Protein AF-J3N7E2-F1 (afdb_monomer_lite)

Organism: Oryza brachyantha (NCBI:txid4533)

Foldseek 3Di:
DQAAEDAPAQDADEEADDLCVLVSVNHNYYHDHNYHYDDDDHVSPDPPDD

Radius of gyration: 11.46 Å; chains: 1; bounding box: 26×29×23 Å

pLDDT: mean 91.07, std 14.26, range [39.06, 98.56]

Structure (mmCIF, N/CA/C/O backbone):
data_AF-J3N7E2-F1
#
_entry.id   AF-J3N7E2-F1
#
loop_
_atom_site.group_PDB
_atom_site.id
_atom_site.type_symbol
_atom_site.label_atom_id
_atom_site.label_alt_id
_atom_site.label_comp_id
_atom_site.label_asym_id
_atom_site.label_entity_id
_atom_site.label_seq_id
_atom_site.pdbx_PDB_ins_code
_atom_site.Cartn_x
_atom_site.Cartn_y
_atom_site.Cartn_z
_atom_site.occupancy
_atom_site.B_iso_or_equiv
_atom_site.auth_seq_id
_atom_site.auth_comp_id
_atom_site.auth_asym_id
_atom_site.auth_atom_id
_atom_site.pdbx_PDB_model_num
ATOM 1 N N . MET A 1 1 ? 4.449 15.586 -11.394 1.00 80.62 1 MET A N 1
ATOM 2 C CA . MET A 1 1 ? 5.328 14.765 -10.534 1.00 80.62 1 MET A CA 1
ATOM 3 C C . MET A 1 1 ? 4.621 13.443 -10.288 1.00 80.62 1 MET A C 1
ATOM 5 O O . MET A 1 1 ? 3.445 13.498 -9.946 1.00 80.62 1 MET A O 1
ATOM 9 N N . PRO A 1 2 ? 5.259 12.295 -10.543 1.00 93.12 2 PRO A N 1
ATOM 10 C CA . PRO A 1 2 ? 4.628 10.993 -10.344 1.00 93.12 2 PRO A CA 1
ATOM 11 C C . PRO A 1 2 ? 4.465 10.666 -8.847 1.00 93.12 2 PRO A C 1
ATOM 13 O O . PRO A 1 2 ? 5.249 11.145 -8.024 1.00 93.12 2 PRO A O 1
ATOM 16 N N . LEU A 1 3 ? 3.446 9.875 -8.492 1.00 94.94 3 LEU A N 1
ATOM 17 C CA . LEU A 1 3 ? 3.154 9.495 -7.104 1.00 94.94 3 LEU A CA 1
ATOM 18 C C . LEU A 1 3 ? 4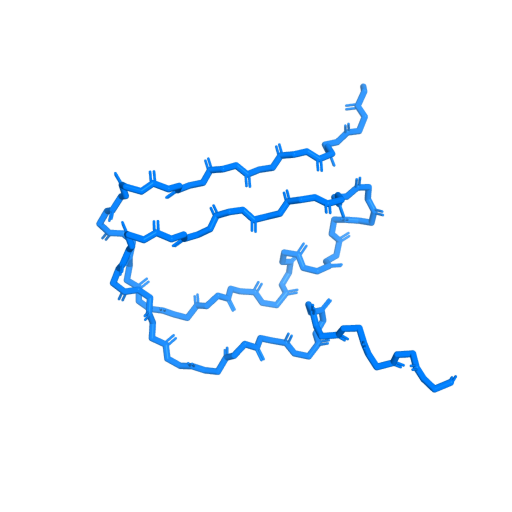.146 8.428 -6.632 1.00 94.94 3 LEU A C 1
ATOM 20 O O . LEU A 1 3 ? 4.161 7.330 -7.180 1.00 94.94 3 LEU A O 1
ATOM 24 N N . GLN A 1 4 ? 4.948 8.747 -5.620 1.00 96.25 4 GLN A N 1
ATOM 25 C CA . GLN A 1 4 ? 5.973 7.835 -5.093 1.00 96.25 4 GLN A CA 1
ATOM 26 C C . GLN A 1 4 ? 5.588 7.226 -3.745 1.00 96.25 4 GLN A C 1
ATOM 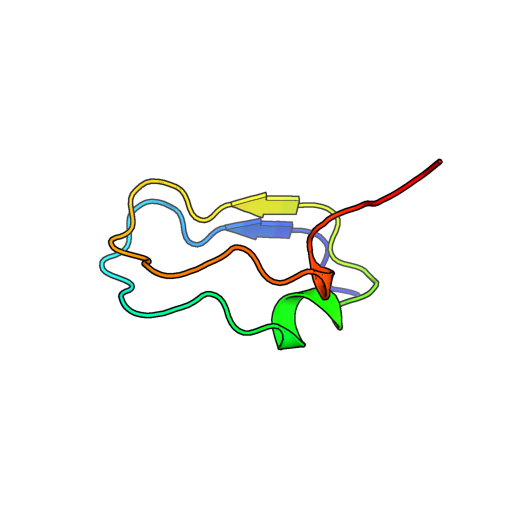28 O O . GLN A 1 4 ? 5.917 6.080 -3.464 1.00 96.25 4 GLN A O 1
ATOM 33 N N . PHE A 1 5 ? 4.850 7.970 -2.925 1.00 96.50 5 PHE A N 1
ATOM 34 C CA . PHE A 1 5 ? 4.513 7.575 -1.564 1.00 96.50 5 PHE A CA 1
ATOM 35 C C . PHE A 1 5 ? 3.011 7.720 -1.335 1.00 96.50 5 PHE A C 1
ATOM 37 O O . PHE A 1 5 ? 2.456 8.799 -1.547 1.00 96.50 5 PHE A O 1
ATOM 44 N N . LEU A 1 6 ? 2.369 6.646 -0.878 1.00 96.50 6 LEU A N 1
ATOM 45 C CA . LEU A 1 6 ? 0.974 6.640 -0.457 1.00 96.50 6 LEU A CA 1
ATOM 46 C C . LEU A 1 6 ? 0.874 6.040 0.946 1.00 96.50 6 LEU A C 1
ATOM 48 O O . LEU A 1 6 ? 1.169 4.864 1.149 1.00 96.50 6 LEU A O 1
ATOM 52 N N . SER A 1 7 ? 0.435 6.848 1.908 1.00 97.81 7 SER A N 1
ATOM 53 C CA . SER A 1 7 ? 0.120 6.394 3.262 1.00 97.81 7 SER A CA 1
ATOM 54 C C . SER A 1 7 ? -1.372 6.532 3.514 1.00 97.81 7 SER A C 1
ATOM 56 O O . SER A 1 7 ? -1.921 7.626 3.401 1.00 97.81 7 SER A O 1
ATOM 58 N N . LEU A 1 8 ? -2.003 5.419 3.868 1.00 97.75 8 LEU A N 1
ATOM 59 C CA . LEU A 1 8 ? -3.380 5.328 4.354 1.00 97.75 8 LEU A CA 1
ATOM 60 C C . LEU A 1 8 ? -3.408 4.740 5.772 1.00 97.75 8 LEU A C 1
ATOM 62 O O . LEU A 1 8 ? -4.412 4.170 6.196 1.00 97.75 8 LEU A O 1
ATOM 66 N N . THR A 1 9 ? -2.293 4.854 6.494 1.00 98.38 9 THR A N 1
ATOM 67 C CA . THR A 1 9 ? -2.150 4.396 7.876 1.00 98.38 9 THR A CA 1
ATOM 68 C C . THR A 1 9 ? -3.227 5.005 8.776 1.00 98.38 9 THR A C 1
ATOM 70 O O . THR A 1 9 ? -3.586 6.165 8.586 1.00 98.38 9 THR A O 1
ATOM 73 N N . GLU A 1 10 ? -3.723 4.235 9.748 1.00 98.50 10 GLU A N 1
ATOM 74 C CA . GLU A 1 10 ? -4.701 4.689 10.760 1.00 98.50 10 GLU A CA 1
ATOM 75 C C . GLU A 1 10 ? -6.033 5.162 10.166 1.00 98.50 10 GLU A C 1
ATOM 77 O O . GLU A 1 10 ? -6.551 6.231 10.482 1.00 98.50 10 GLU A O 1
ATOM 82 N N . ASN A 1 11 ? -6.615 4.334 9.301 1.00 98.31 11 ASN A N 1
ATOM 83 C CA . ASN A 1 11 ? -7.960 4.550 8.784 1.00 98.31 11 ASN A CA 1
ATOM 84 C C . ASN A 1 11 ? -8.871 3.367 9.128 1.00 98.31 11 ASN A C 1
ATOM 86 O O . ASN A 1 11 ? -8.464 2.356 9.693 1.00 98.31 11 ASN A O 1
ATOM 90 N N . SER A 1 12 ? -10.153 3.504 8.798 1.00 98.50 12 SER A N 1
ATOM 91 C CA . SER A 1 12 ? -11.141 2.429 8.944 1.00 98.50 12 SER A CA 1
ATOM 92 C C . SER A 1 12 ? -11.429 1.724 7.613 1.00 98.50 12 SER A C 1
ATOM 94 O O . SER A 1 12 ? -12.566 1.328 7.362 1.00 98.50 12 SER A O 1
ATOM 96 N N . LEU A 1 13 ? -10.432 1.600 6.726 1.00 98.38 13 LEU A N 1
ATOM 97 C CA . LEU A 1 13 ? -10.618 0.921 5.439 1.00 98.38 13 LEU A CA 1
ATOM 98 C C . LEU A 1 13 ? -10.890 -0.570 5.666 1.00 98.38 13 LEU A C 1
ATOM 100 O O . LEU A 1 13 ? -10.243 -1.200 6.500 1.00 98.38 13 LEU A O 1
ATOM 104 N N . THR A 1 14 ? -11.840 -1.117 4.911 1.00 98.38 14 THR A N 1
ATOM 105 C CA . THR A 1 14 ? -12.268 -2.524 4.950 1.00 98.38 14 THR A CA 1
ATOM 106 C C . THR A 1 14 ? -12.239 -3.116 3.541 1.00 98.38 14 THR A C 1
ATOM 108 O O . THR A 1 14 ? -12.075 -2.385 2.563 1.00 98.38 14 THR A O 1
ATOM 111 N N . GLY A 1 15 ? -12.412 -4.434 3.423 1.00 97.88 15 GLY A N 1
ATOM 112 C CA . GLY A 1 15 ? -12.353 -5.129 2.134 1.00 97.88 15 GLY A CA 1
ATOM 113 C C . GLY A 1 15 ? -10.919 -5.411 1.680 1.00 97.88 15 GLY A C 1
ATOM 114 O O . GLY A 1 15 ? -9.993 -5.377 2.486 1.00 97.88 15 GLY A O 1
ATOM 115 N N . GLU A 1 16 ? -10.752 -5.741 0.402 1.00 98.00 16 GLU A N 1
ATOM 116 C CA . GLU A 1 16 ? -9.468 -6.173 -0.162 1.00 98.00 16 GLU A CA 1
ATOM 117 C C . GLU A 1 16 ? -8.643 -5.011 -0.718 1.00 98.00 16 GLU A C 1
ATOM 119 O O . GLU A 1 16 ? -9.177 -3.966 -1.097 1.00 98.00 16 GLU A O 1
ATOM 124 N N . ILE A 1 17 ? -7.325 -5.204 -0.811 1.00 97.06 17 ILE A N 1
ATOM 125 C CA . ILE A 1 17 ? -6.448 -4.263 -1.511 1.00 97.06 17 ILE A CA 1
ATOM 126 C C . ILE A 1 17 ? -6.697 -4.429 -3.016 1.00 97.06 17 ILE A C 1
ATOM 128 O O . ILE A 1 17 ? -6.509 -5.523 -3.545 1.00 97.06 17 ILE A O 1
ATOM 132 N N . PRO A 1 18 ? -7.088 -3.377 -3.750 1.00 96.12 18 PRO A N 1
ATOM 133 C CA . PRO A 1 18 ? -7.321 -3.511 -5.177 1.00 96.12 18 PRO A CA 1
ATOM 134 C C . PRO A 1 18 ? -5.998 -3.698 -5.932 1.00 96.12 18 PRO A C 1
ATOM 136 O O . PRO A 1 18 ? -5.058 -2.918 -5.775 1.00 96.12 18 PRO A O 1
ATOM 139 N N . ALA A 1 19 ? -5.945 -4.695 -6.822 1.00 95.06 19 ALA A N 1
ATOM 140 C CA . ALA A 1 19 ? -4.755 -5.004 -7.626 1.00 95.06 19 ALA A CA 1
ATOM 141 C C . ALA A 1 19 ? -4.275 -3.829 -8.498 1.00 95.06 19 ALA A C 1
ATOM 143 O O . ALA A 1 19 ? -3.094 -3.751 -8.840 1.00 95.06 19 ALA A O 1
ATOM 144 N N . SER A 1 20 ? -5.169 -2.885 -8.817 1.00 95.69 20 SER A N 1
ATOM 145 C CA . SER A 1 20 ? -4.852 -1.660 -9.555 1.00 95.69 20 SER A CA 1
ATOM 146 C C . SER A 1 20 ? -3.845 -0.752 -8.845 1.00 95.69 20 SER A C 1
ATOM 148 O O . SER A 1 20 ? -3.203 0.050 -9.519 1.00 95.69 20 SER A O 1
ATOM 150 N N . VAL A 1 21 ? -3.645 -0.886 -7.527 1.00 94.31 21 VAL A N 1
ATOM 151 C CA . VAL A 1 21 ? -2.595 -0.144 -6.807 1.00 94.31 21 VAL A CA 1
ATOM 152 C C . VAL A 1 21 ? -1.202 -0.518 -7.324 1.00 94.31 21 VAL A C 1
ATOM 154 O O . VAL A 1 21 ? -0.347 0.356 -7.438 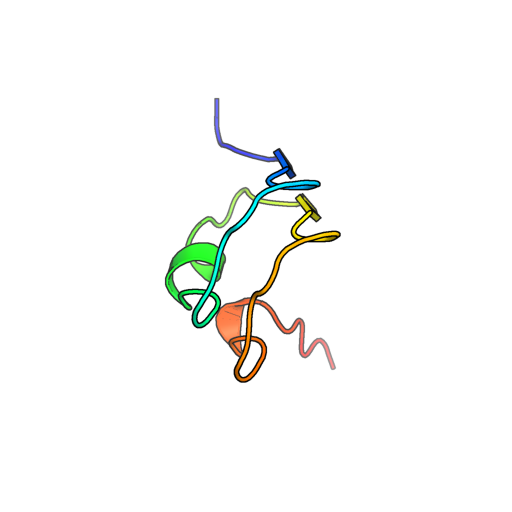1.00 94.31 21 VAL A O 1
ATOM 157 N N . GLY A 1 22 ? -0.997 -1.773 -7.742 1.00 91.12 22 GLY A N 1
ATOM 158 C CA . GLY A 1 22 ? 0.250 -2.218 -8.376 1.00 91.12 22 GLY A CA 1
ATOM 159 C C . GLY A 1 22 ? 0.497 -1.626 -9.771 1.00 91.12 22 GLY A C 1
ATOM 160 O O . GLY A 1 22 ? 1.622 -1.659 -10.259 1.00 91.12 22 GLY A O 1
ATOM 161 N N . ASN A 1 23 ? -0.511 -1.015 -10.408 1.00 94.56 23 ASN A N 1
ATOM 162 C CA . ASN A 1 23 ? -0.339 -0.348 -11.707 1.00 94.56 23 ASN A CA 1
ATOM 163 C C . ASN A 1 23 ? 0.282 1.053 -11.582 1.00 94.56 23 ASN A C 1
ATOM 165 O O . ASN A 1 23 ? 0.602 1.680 -12.595 1.00 94.56 23 ASN A O 1
ATOM 169 N N . ILE A 1 24 ? 0.442 1.571 -10.361 1.00 94.31 24 ILE A N 1
ATOM 170 C CA . ILE A 1 24 ? 1.096 2.856 -10.114 1.00 94.31 24 ILE A CA 1
ATOM 171 C C . ILE A 1 24 ? 2.609 2.622 -10.158 1.00 94.31 24 ILE A C 1
ATOM 173 O O . ILE A 1 24 ? 3.263 2.492 -9.130 1.00 94.31 24 ILE A O 1
ATOM 177 N N . SER A 1 25 ? 3.172 2.571 -11.367 1.00 91.88 25 SER A N 1
ATOM 178 C CA . SER A 1 25 ? 4.574 2.189 -11.613 1.00 91.88 25 SER A CA 1
ATOM 179 C C . SER A 1 25 ? 5.619 3.078 -10.933 1.00 91.88 25 SER A C 1
ATOM 181 O O . SER A 1 25 ? 6.775 2.686 -10.800 1.00 91.88 25 SER A O 1
ATOM 183 N N . SER A 1 26 ? 5.234 4.281 -10.512 1.00 95.44 26 SER A N 1
ATOM 184 C CA . SER A 1 26 ? 6.096 5.192 -9.766 1.00 95.44 26 SER A CA 1
ATOM 185 C C . SER A 1 26 ? 6.059 5.002 -8.253 1.00 95.44 26 SER A C 1
ATOM 187 O O . SER A 1 26 ? 6.865 5.625 -7.563 1.00 95.44 26 SER A O 1
ATOM 189 N N . LEU A 1 27 ? 5.108 4.220 -7.733 1.00 94.44 27 LEU A N 1
ATOM 190 C CA . LEU A 1 27 ? 4.897 4.049 -6.303 1.00 94.44 27 LEU A CA 1
ATOM 191 C C . LEU A 1 27 ? 6.018 3.186 -5.720 1.00 94.44 27 LEU A C 1
ATOM 193 O O . LEU A 1 27 ? 6.172 2.024 -6.083 1.00 94.44 27 LEU A O 1
ATOM 197 N N . SER A 1 28 ? 6.798 3.760 -4.809 1.00 93.31 28 SER A N 1
ATOM 198 C CA . SER A 1 28 ? 7.882 3.078 -4.098 1.00 93.31 28 SER A CA 1
ATOM 199 C C . SER A 1 28 ? 7.481 2.644 -2.691 1.00 93.31 28 SER A C 1
ATOM 201 O O . SER A 1 28 ? 8.049 1.691 -2.164 1.00 93.31 28 SER A O 1
ATOM 203 N N . SER A 1 29 ? 6.489 3.312 -2.097 1.00 94.44 29 SER A N 1
ATOM 204 C CA . SER A 1 29 ? 6.025 3.030 -0.740 1.00 94.44 29 SER A CA 1
ATOM 205 C C . SER A 1 29 ? 4.508 3.106 -0.637 1.00 94.44 29 SER A C 1
ATOM 207 O O . SER A 1 29 ? 3.898 4.133 -0.947 1.00 94.44 29 SER A O 1
ATOM 209 N N . LEU A 1 30 ? 3.921 2.030 -0.117 1.00 95.81 30 LEU A N 1
ATOM 210 C CA . LEU A 1 30 ? 2.506 1.916 0.209 1.00 95.81 30 LEU A CA 1
ATOM 211 C C . LEU A 1 30 ? 2.362 1.507 1.680 1.00 95.81 30 LEU A C 1
ATOM 213 O O . LEU A 1 30 ? 2.719 0.390 2.048 1.00 95.81 30 LEU A O 1
ATOM 217 N N . LEU A 1 31 ? 1.845 2.402 2.523 1.00 97.50 31 LEU A N 1
ATOM 218 C CA . LEU A 1 31 ? 1.592 2.126 3.939 1.00 97.50 31 LEU A CA 1
ATOM 219 C C . LEU A 1 31 ? 0.088 1.982 4.179 1.00 97.50 31 LEU A C 1
ATOM 221 O O . LEU A 1 31 ? -0.669 2.929 3.981 1.00 97.50 31 LEU A O 1
ATOM 225 N N . LEU A 1 32 ? -0.333 0.790 4.604 1.00 97.38 32 LEU A N 1
ATOM 226 C CA . LEU A 1 32 ? -1.739 0.437 4.858 1.00 97.38 32 LEU A CA 1
ATOM 227 C C . LEU A 1 32 ? -1.982 -0.031 6.300 1.00 97.38 32 LEU A C 1
ATOM 229 O O . LEU A 1 32 ? -3.047 -0.563 6.613 1.00 97.38 32 LEU A O 1
ATOM 233 N N . THR A 1 33 ? -0.993 0.118 7.181 1.00 96.88 33 THR A N 1
ATOM 234 C CA . THR A 1 33 ? -1.058 -0.385 8.557 1.00 96.88 33 THR A CA 1
ATOM 235 C C . THR A 1 33 ? -2.187 0.279 9.344 1.00 96.88 33 THR A C 1
ATOM 237 O O . THR A 1 33 ? -2.611 1.388 9.032 1.00 96.88 33 THR A O 1
ATOM 240 N N . GLN A 1 34 ? -2.684 -0.395 10.385 1.00 98.31 34 GLN A N 1
ATOM 241 C CA . GLN A 1 34 ? -3.778 0.126 11.219 1.00 98.31 34 GLN A CA 1
ATOM 242 C C . GLN A 1 34 ? -5.047 0.434 10.396 1.00 98.31 34 GLN A C 1
ATOM 244 O O . GLN A 1 34 ? -5.609 1.521 10.475 1.00 98.31 34 GLN A O 1
ATOM 249 N N . ASN A 1 35 ? -5.463 -0.540 9.583 1.00 98.56 35 ASN A N 1
ATOM 250 C CA . ASN A 1 35 ? -6.756 -0.599 8.898 1.00 98.56 35 ASN A CA 1
ATOM 251 C C . ASN A 1 35 ? -7.427 -1.953 9.182 1.00 98.56 35 ASN A C 1
ATOM 253 O O . ASN A 1 35 ? -6.829 -2.832 9.803 1.00 98.56 35 ASN A O 1
ATOM 257 N N . TYR A 1 36 ? -8.643 -2.141 8.675 1.00 98.50 36 TYR A N 1
ATOM 258 C CA . TYR A 1 36 ? -9.418 -3.384 8.761 1.00 98.50 36 TYR A CA 1
ATOM 259 C C . TYR A 1 36 ? -9.496 -4.100 7.401 1.00 98.50 36 TYR A C 1
ATOM 261 O O . TYR A 1 36 ? -10.513 -4.707 7.058 1.00 98.50 36 TYR A O 1
ATOM 269 N N . LEU A 1 37 ? -8.434 -3.985 6.596 1.00 98.00 37 LEU A N 1
ATOM 270 C CA . LEU A 1 37 ? -8.329 -4.657 5.303 1.00 98.00 37 LEU A CA 1
ATOM 271 C C . LEU A 1 37 ? -8.262 -6.178 5.503 1.00 98.00 37 LEU A C 1
ATOM 273 O O . LEU A 1 37 ? -7.668 -6.675 6.458 1.00 98.00 37 LEU A O 1
ATOM 277 N N . GLN A 1 38 ? -8.876 -6.910 4.585 1.00 96.81 38 GLN A N 1
ATOM 278 C CA . GLN A 1 38 ? -9.038 -8.364 4.596 1.00 96.81 38 GLN A CA 1
ATOM 279 C C . GLN A 1 38 ? -8.718 -8.942 3.206 1.00 96.81 38 GLN A C 1
ATOM 281 O O . GLN A 1 38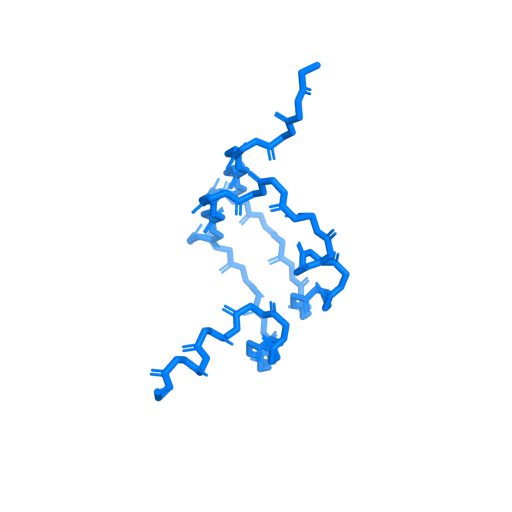 ? -8.512 -8.191 2.258 1.00 96.81 38 GLN A O 1
ATOM 286 N N . GLY A 1 39 ? -8.671 -10.269 3.073 1.00 95.50 39 GLY A N 1
ATOM 287 C CA . GLY A 1 39 ? -8.313 -10.937 1.813 1.00 95.50 39 GLY A CA 1
ATOM 288 C C . GLY A 1 39 ? -6.803 -11.085 1.601 1.00 95.50 39 GLY A C 1
ATOM 289 O O . GLY A 1 39 ? -6.009 -10.919 2.528 1.00 95.50 39 GLY A O 1
ATOM 290 N N . SER A 1 40 ? -6.403 -11.465 0.387 1.00 94.69 40 SER A N 1
ATOM 291 C CA . SER A 1 40 ? -4.998 -11.683 0.018 1.00 94.69 40 SER A CA 1
ATOM 292 C C . SER A 1 40 ? -4.319 -10.402 -0.461 1.00 94.69 40 SER A C 1
ATOM 294 O O . SER A 1 40 ? -4.954 -9.524 -1.042 1.00 94.69 40 SER A O 1
ATOM 296 N N . ILE A 1 41 ? -3.000 -10.324 -0.284 1.00 92.81 41 ILE A N 1
ATOM 297 C CA . ILE A 1 41 ? -2.188 -9.294 -0.940 1.00 92.81 41 ILE A CA 1
ATOM 298 C C . ILE A 1 41 ? -2.205 -9.578 -2.452 1.00 92.81 41 ILE A C 1
ATOM 300 O O . ILE A 1 41 ? -1.874 -10.699 -2.836 1.00 92.81 41 ILE A O 1
ATOM 304 N N . PRO A 1 42 ? -2.582 -8.612 -3.309 1.00 92.81 42 PRO A N 1
ATOM 305 C CA . PRO A 1 42 ? -2.532 -8.788 -4.755 1.00 92.81 42 PRO A CA 1
ATOM 306 C C . PRO A 1 42 ? -1.125 -9.121 -5.248 1.00 92.81 42 PRO A C 1
ATOM 308 O O . PRO A 1 42 ? -0.171 -8.440 -4.872 1.00 92.81 42 PRO A O 1
ATOM 311 N N . ASP A 1 43 ? -1.009 -10.074 -6.174 1.00 92.56 43 ASP A N 1
ATOM 312 C CA . ASP A 1 43 ? 0.272 -10.441 -6.799 1.00 92.56 43 ASP A CA 1
ATOM 313 C C . ASP A 1 43 ? 0.959 -9.249 -7.483 1.00 92.56 43 ASP A C 1
ATOM 315 O O . ASP A 1 43 ? 2.180 -9.190 -7.557 1.00 92.56 43 ASP A O 1
ATOM 319 N N . THR A 1 44 ? 0.188 -8.245 -7.915 1.00 91.56 44 THR A N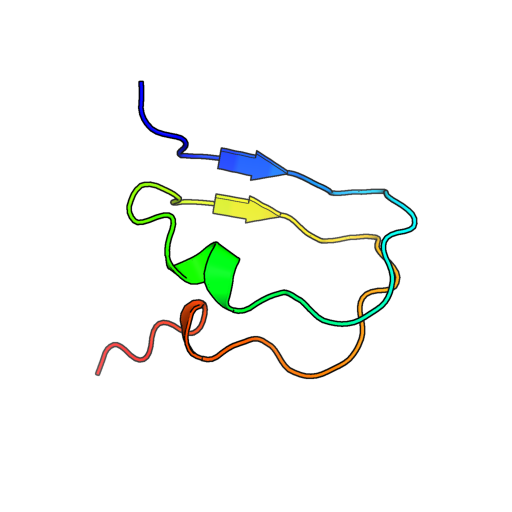 1
ATOM 320 C CA . THR A 1 44 ? 0.716 -6.994 -8.484 1.00 91.56 44 THR A CA 1
ATOM 321 C C . THR A 1 44 ? 1.517 -6.149 -7.486 1.00 91.56 44 THR A C 1
ATOM 323 O O . THR A 1 44 ? 2.233 -5.243 -7.903 1.00 91.56 44 THR A O 1
ATOM 326 N N . LEU A 1 45 ? 1.401 -6.424 -6.182 1.00 87.31 45 LEU A N 1
ATOM 327 C CA . LEU A 1 45 ? 2.186 -5.809 -5.107 1.00 87.31 45 LEU A CA 1
ATOM 328 C C . LEU A 1 45 ? 3.282 -6.740 -4.569 1.00 87.31 45 LEU A C 1
ATOM 330 O O . LEU A 1 45 ? 4.130 -6.300 -3.792 1.00 87.31 45 LEU A O 1
ATOM 334 N N . ILE A 1 46 ? 3.276 -8.017 -4.960 1.00 79.38 46 ILE A N 1
ATOM 335 C CA . ILE A 1 46 ? 4.282 -8.989 -4.545 1.00 79.38 46 ILE A CA 1
ATOM 336 C C . ILE A 1 46 ? 5.436 -8.926 -5.541 1.00 79.38 46 ILE A C 1
ATOM 338 O O . ILE A 1 46 ? 5.318 -9.298 -6.705 1.00 79.38 46 ILE A O 1
ATOM 342 N N . ILE A 1 47 ? 6.594 -8.475 -5.069 1.00 60.81 47 ILE A N 1
ATOM 343 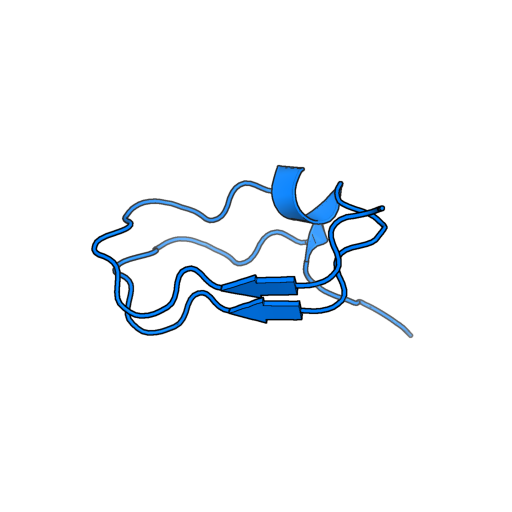C CA . ILE A 1 47 ? 7.823 -8.505 -5.855 1.00 60.81 47 ILE A CA 1
ATOM 344 C C . ILE A 1 47 ? 8.355 -9.944 -5.824 1.00 60.81 47 ILE A C 1
ATOM 346 O O . ILE A 1 47 ? 9.139 -10.302 -4.948 1.00 60.81 47 ILE A O 1
ATOM 350 N N . THR A 1 48 ? 7.944 -10.799 -6.764 1.00 42.19 48 THR A N 1
ATOM 351 C CA . THR A 1 48 ? 8.678 -12.047 -7.030 1.00 42.19 48 THR A CA 1
ATOM 352 C C . THR A 1 48 ? 9.877 -11.731 -7.919 1.00 42.19 48 THR A C 1
ATOM 354 O O . THR A 1 48 ? 9.872 -12.006 -9.117 1.00 42.19 48 THR A O 1
ATOM 357 N N . SER A 1 49 ? 10.904 -11.105 -7.348 1.00 39.34 49 SER A N 1
ATOM 358 C CA . SER A 1 49 ? 12.241 -11.105 -7.938 1.00 39.34 49 SER A CA 1
ATOM 359 C C . SER A 1 49 ? 12.952 -12.389 -7.509 1.00 39.34 49 SER A C 1
ATOM 361 O O . SER A 1 49 ? 13.429 -12.476 -6.375 1.00 39.34 49 SER A O 1
ATOM 363 N N . LEU A 1 50 ? 12.970 -13.381 -8.403 1.00 39.06 50 LEU A N 1
ATOM 364 C CA . LEU A 1 50 ? 14.069 -14.344 -8.509 1.00 39.06 50 LEU A CA 1
ATOM 365 C C . LEU A 1 50 ? 15.081 -13.801 -9.519 1.00 39.06 50 LEU A C 1
ATOM 367 O O . LEU A 1 50 ? 14.624 -13.271 -10.559 1.00 39.06 50 LEU A O 1
#

InterPro domains:
  IPR001611 Leucine-rich repeat [PF00560] (3-23)
  IPR001611 Leucine-rich repeat [PF00560] (26-45)
  IPR032675 Leucine-rich repeat domain superfamily [G3DSA:3.80.10.10] (2-49)
  IPR052592 LRR Receptor-like Kinase [PTHR48054] (3-45)

Secondary structure (DSSP, 8-state):
----EEE--S---EEPPPGGGGG-TT--EEE--SSEE-SPPPGGG-----

Sequence (50 aa):
MPLQFLSLTENSLTGEIPASVGNISSLSSLLLTQNYLQGSIPDTLIITSL